Protein AF-F3CD62-F1 (afdb_monomer_lite)

InterPro domains:
  IPR010652 Domain of unknown function DUF1232 [PF06803] (46-82)

Radius of gyration: 18.66 Å; chains: 1; bounding box: 42×52×41 Å

Secondary structure (DSSP, 8-state):
-HHHHHHHHHHHHHHHHHHHHHHHHHHHHHHHHHHTTS---S-HHHHHHHHHHHHHHH-TTSS--TT-TT-TTTHHHHHHHHHHHHHHHHHHHHHHHHHTS-HHHHHHHHS--SSHHHHHHHHTT-

Foldseek 3Di:
DVVVVVVVVVVVVVVVVVVVVVLVLLLLLQLLCVVLVVDDPADPVLPVLSVVVVVCVVPVPDPDDPPDPDPDDPVVVVVVVCSVVSNVVRSVVSVVVLVPDDPVVSCVRRDDDPDPVVVVVSVVVD

pLDDT: mean 71.04, std 12.28, range [46.09, 91.19]

Sequence (126 aa):
GLLFAVARKGNSEGNRLGKLKEDLRLLQALCLAYWRGEYRSISPKAILSIVAGLMYFLSPLDAIPDWIPGLGMFDDIAVLAWVTKHLSDELDAFRAWREQQPPEKLIVVEQLPKTQALLEKERGKV

Organism: NCBI:txid875330

Structure (mmCIF, N/CA/C/O backbone):
data_AF-F3CD62-F1
#
_entry.id   AF-F3CD62-F1
#
loop_
_atom_site.group_PDB
_atom_site.id
_atom_site.type_symbol
_atom_site.label_atom_id
_atom_site.label_alt_id
_atom_site.label_comp_id
_atom_site.label_asym_id
_atom_site.label_entity_id
_atom_site.label_seq_id
_atom_site.pdbx_PDB_ins_code
_atom_site.Cartn_x
_atom_site.Cartn_y
_atom_site.Cartn_z
_atom_site.occupancy
_atom_site.B_iso_or_equiv
_atom_site.auth_seq_id
_atom_site.auth_comp_id
_atom_site.auth_asym_id
_atom_site.auth_atom_id
_atom_site.pdbx_PDB_model_num
ATOM 1 N N . GLY A 1 1 ? 20.918 29.769 -16.915 1.00 57.06 1 GLY A N 1
ATOM 2 C CA . GLY A 1 1 ? 22.074 29.684 -15.997 1.00 57.06 1 GLY A CA 1
ATOM 3 C C . GLY A 1 1 ? 21.920 28.491 -15.073 1.00 57.06 1 GLY A C 1
ATOM 4 O O . GLY A 1 1 ? 20.790 28.168 -14.725 1.00 57.06 1 GLY A O 1
ATOM 5 N N . LEU A 1 2 ? 23.022 27.846 -14.679 1.00 64.69 2 LEU A N 1
ATOM 6 C CA . LEU A 1 2 ? 23.046 26.674 -13.780 1.00 64.69 2 LEU A CA 1
ATOM 7 C C . LEU A 1 2 ? 22.242 26.882 -12.480 1.00 64.69 2 LEU A C 1
ATOM 9 O O . LEU A 1 2 ? 21.556 25.967 -12.035 1.00 64.69 2 LEU A O 1
ATOM 13 N N . LEU A 1 3 ? 22.217 28.109 -11.950 1.00 60.03 3 LEU A N 1
ATOM 14 C CA . LEU A 1 3 ? 21.407 28.484 -10.782 1.00 60.03 3 LEU A CA 1
ATOM 15 C C . LEU A 1 3 ? 19.890 28.347 -11.018 1.00 60.03 3 LEU A C 1
ATOM 17 O O . LEU A 1 3 ? 19.165 27.910 -10.133 1.00 60.03 3 LEU A O 1
ATOM 21 N N . PHE A 1 4 ? 19.408 28.625 -12.232 1.00 61.00 4 PHE A N 1
ATOM 22 C CA . PHE A 1 4 ? 17.999 28.436 -12.604 1.00 61.00 4 PHE A CA 1
ATOM 23 C C . PHE A 1 4 ? 17.639 26.955 -12.803 1.00 61.00 4 PHE A C 1
ATOM 25 O O . PHE A 1 4 ? 16.516 26.549 -12.513 1.00 61.00 4 PHE A O 1
ATOM 32 N N . ALA A 1 5 ? 18.585 26.134 -13.274 1.00 64.81 5 ALA A N 1
ATOM 33 C CA . ALA A 1 5 ? 18.380 24.694 -13.438 1.00 64.81 5 ALA A CA 1
ATOM 34 C C . ALA A 1 5 ? 18.326 23.965 -12.082 1.00 64.81 5 ALA A C 1
ATOM 36 O O . ALA A 1 5 ? 17.486 23.087 -11.897 1.00 64.81 5 ALA A O 1
ATOM 37 N N . VAL A 1 6 ? 19.157 24.377 -11.116 1.00 60.09 6 VAL A N 1
ATOM 38 C CA . VAL A 1 6 ? 19.132 23.867 -9.733 1.00 60.09 6 VAL A CA 1
ATOM 39 C C . VAL A 1 6 ? 17.877 24.336 -8.986 1.00 60.09 6 VAL A C 1
ATOM 41 O O . VAL A 1 6 ? 17.190 23.514 -8.385 1.00 60.09 6 VAL A O 1
ATOM 44 N N . ALA A 1 7 ? 17.497 25.615 -9.099 1.00 62.91 7 ALA A N 1
ATOM 45 C CA . ALA A 1 7 ? 16.277 26.133 -8.468 1.00 62.91 7 ALA A CA 1
ATOM 46 C C . ALA A 1 7 ? 14.994 25.469 -9.008 1.00 62.91 7 ALA A C 1
ATOM 48 O O . ALA A 1 7 ? 14.069 25.172 -8.254 1.00 62.91 7 ALA A O 1
ATOM 49 N N . ARG A 1 8 ? 14.942 25.163 -10.312 1.00 55.88 8 ARG A N 1
ATOM 50 C CA . ARG A 1 8 ? 13.808 24.455 -10.930 1.00 55.88 8 ARG A CA 1
ATOM 51 C C . ARG A 1 8 ? 13.751 22.968 -10.546 1.00 55.88 8 ARG A C 1
ATOM 53 O O . ARG A 1 8 ? 12.665 22.384 -10.535 1.00 55.88 8 ARG A O 1
ATOM 60 N N . LYS A 1 9 ? 14.891 22.356 -10.202 1.00 51.38 9 LYS A N 1
ATOM 61 C CA . LYS A 1 9 ? 14.961 20.946 -9.790 1.00 51.38 9 LYS A CA 1
ATOM 62 C C . LYS A 1 9 ? 14.403 20.716 -8.378 1.00 51.38 9 LYS A C 1
ATOM 64 O O . LYS A 1 9 ? 13.664 19.752 -8.195 1.00 51.38 9 LYS A O 1
ATOM 69 N N . GLY A 1 10 ? 14.582 21.669 -7.458 1.00 54.78 10 GLY A N 1
ATOM 70 C CA . GLY A 1 10 ? 14.026 21.593 -6.097 1.00 54.78 10 GLY A CA 1
ATOM 71 C C . GLY A 1 10 ? 12.491 21.517 -6.033 1.00 54.78 10 GLY A C 1
ATOM 72 O O . GLY A 1 10 ? 11.943 20.734 -5.260 1.00 54.78 10 GLY A O 1
ATOM 73 N N . ASN A 1 11 ? 11.777 22.241 -6.906 1.00 57.34 11 ASN A N 1
ATOM 74 C CA . ASN A 1 11 ? 10.304 22.186 -6.964 1.00 57.34 11 ASN A CA 1
ATOM 75 C C . ASN A 1 11 ? 9.773 20.839 -7.487 1.00 57.34 11 ASN A C 1
ATOM 77 O O . ASN A 1 11 ? 8.685 20.398 -7.122 1.00 57.34 11 ASN A O 1
ATOM 81 N N . SER A 1 12 ? 10.551 20.170 -8.339 1.00 59.84 12 SER A N 1
ATOM 82 C CA . SER A 1 12 ? 10.185 18.868 -8.904 1.00 59.84 12 SER A CA 1
ATOM 83 C C . SER A 1 12 ? 10.448 17.734 -7.906 1.00 59.84 12 SER A C 1
ATOM 85 O O . SER A 1 12 ? 9.681 16.777 -7.839 1.00 59.84 12 SER A O 1
ATOM 87 N N . GLU A 1 13 ? 11.511 17.846 -7.106 1.00 61.19 13 GLU A N 1
ATOM 88 C CA . GLU A 1 13 ? 11.844 16.885 -6.047 1.00 61.19 13 GLU A CA 1
ATOM 89 C C . GLU A 1 13 ? 10.878 16.979 -4.859 1.00 61.19 13 GLU A C 1
ATOM 91 O O . GLU A 1 13 ? 10.407 15.944 -4.386 1.00 61.19 13 GLU A O 1
ATOM 96 N N . GLY A 1 14 ? 10.486 18.193 -4.451 1.00 68.38 14 GLY A N 1
ATOM 97 C CA . GLY A 1 14 ? 9.476 18.396 -3.406 1.00 68.38 14 GLY A CA 1
ATOM 98 C C . GLY A 1 14 ? 8.122 17.766 -3.750 1.00 68.38 14 GLY A C 1
ATOM 99 O O . GLY A 1 14 ? 7.525 17.087 -2.916 1.00 68.38 14 GLY A O 1
ATOM 100 N N . ASN A 1 15 ? 7.675 17.900 -5.004 1.00 74.50 15 ASN A N 1
ATOM 101 C CA . ASN A 1 15 ? 6.433 17.281 -5.471 1.00 74.50 15 ASN A CA 1
ATOM 102 C C . ASN A 1 15 ? 6.508 15.738 -5.482 1.00 74.50 15 ASN A C 1
ATOM 104 O O . ASN A 1 15 ? 5.559 15.058 -5.099 1.00 74.50 15 ASN A O 1
ATOM 108 N N . ARG A 1 16 ? 7.657 15.162 -5.870 1.00 77.19 16 ARG A N 1
ATOM 109 C CA . ARG A 1 16 ? 7.859 13.699 -5.882 1.00 77.19 16 ARG A CA 1
ATOM 110 C C . ARG A 1 16 ? 7.896 13.105 -4.474 1.00 77.19 16 ARG A C 1
ATOM 112 O O . ARG A 1 16 ? 7.286 12.063 -4.254 1.00 77.19 16 ARG A O 1
ATOM 119 N N . LEU A 1 17 ? 8.567 13.767 -3.528 1.00 78.25 17 LEU A N 1
ATOM 120 C CA . LEU A 1 17 ? 8.550 13.360 -2.118 1.00 78.25 17 LEU A CA 1
ATOM 121 C C . LEU A 1 17 ? 7.146 13.469 -1.515 1.00 78.25 17 LEU A C 1
ATOM 123 O O . LEU A 1 17 ? 6.741 12.590 -0.756 1.00 78.25 17 LEU A O 1
ATOM 127 N N . GLY A 1 18 ? 6.404 14.527 -1.859 1.00 80.31 18 GLY A N 1
ATOM 128 C CA . GLY A 1 18 ? 5.012 14.703 -1.444 1.00 80.31 18 GLY A CA 1
ATOM 129 C C . GLY A 1 18 ? 4.138 13.535 -1.892 1.00 80.31 18 GLY A C 1
ATOM 130 O O . GLY A 1 18 ? 3.503 12.894 -1.056 1.00 80.31 18 GLY A O 1
ATOM 131 N N . LYS A 1 19 ? 4.204 13.189 -3.182 1.00 81.44 19 LYS A N 1
ATOM 132 C CA . LYS A 1 19 ? 3.463 12.057 -3.748 1.00 81.44 19 LYS A CA 1
ATOM 133 C C . LYS A 1 19 ? 3.832 10.726 -3.084 1.00 81.44 19 LYS A C 1
ATOM 135 O O . LYS A 1 19 ? 2.949 9.995 -2.660 1.00 81.44 19 LYS A O 1
ATOM 140 N N . LEU A 1 20 ? 5.126 10.451 -2.895 1.00 79.50 20 LEU A N 1
ATOM 141 C CA . LEU A 1 20 ? 5.571 9.231 -2.210 1.00 79.50 20 LEU A CA 1
ATOM 142 C C . LEU A 1 20 ? 5.026 9.146 -0.776 1.00 79.50 20 LEU A C 1
ATOM 144 O O . LEU A 1 20 ? 4.603 8.085 -0.329 1.00 79.50 20 LEU A O 1
ATOM 148 N N . LYS A 1 21 ? 5.017 10.265 -0.043 1.00 81.56 21 LYS A N 1
ATOM 149 C CA . LYS A 1 21 ? 4.473 10.323 1.319 1.00 81.56 21 LYS A CA 1
ATOM 150 C C . LYS A 1 21 ? 2.962 10.076 1.347 1.00 81.56 21 LYS A C 1
ATOM 152 O O . LYS A 1 21 ? 2.469 9.450 2.286 1.00 81.56 21 LYS A O 1
ATOM 157 N N . GLU A 1 22 ? 2.232 10.579 0.357 1.00 84.50 22 GLU A N 1
ATOM 158 C CA . GLU A 1 22 ? 0.800 10.311 0.195 1.00 84.50 22 GLU A CA 1
ATOM 159 C C . GLU A 1 22 ? 0.533 8.841 -0.124 1.00 84.50 22 GLU A C 1
ATOM 161 O O . GLU A 1 22 ? -0.307 8.227 0.534 1.00 84.50 22 GLU A O 1
ATOM 166 N N . ASP A 1 23 ? 1.294 8.262 -1.050 1.00 83.00 23 ASP A N 1
ATOM 167 C CA . ASP A 1 23 ? 1.182 6.852 -1.426 1.00 83.00 23 ASP A CA 1
ATOM 168 C C . ASP A 1 23 ? 1.501 5.939 -0.227 1.00 83.00 23 ASP A C 1
ATOM 170 O O . ASP A 1 23 ? 0.751 5.011 0.066 1.00 83.00 23 ASP A O 1
ATOM 174 N N . LEU A 1 24 ? 2.536 6.257 0.562 1.00 81.50 24 LEU A N 1
ATOM 175 C CA . LEU A 1 24 ? 2.846 5.543 1.808 1.00 81.50 24 LEU A CA 1
ATOM 176 C C . LEU A 1 24 ? 1.716 5.629 2.842 1.00 81.50 24 LEU A C 1
ATOM 178 O O . LEU A 1 24 ? 1.427 4.643 3.521 1.00 81.50 24 LEU A O 1
ATOM 182 N N . ARG A 1 25 ? 1.068 6.792 2.980 1.00 83.81 25 ARG A N 1
ATOM 183 C CA . ARG A 1 25 ? -0.102 6.937 3.860 1.00 83.81 25 ARG A CA 1
ATOM 184 C C . ARG A 1 25 ? -1.278 6.092 3.382 1.00 83.81 25 ARG A C 1
ATOM 186 O O . ARG A 1 25 ? -1.948 5.485 4.211 1.00 83.81 25 ARG A O 1
ATOM 193 N N . LEU A 1 26 ? -1.517 6.037 2.075 1.00 86.56 26 LEU A N 1
ATOM 194 C CA . LEU A 1 26 ? -2.568 5.204 1.490 1.00 86.5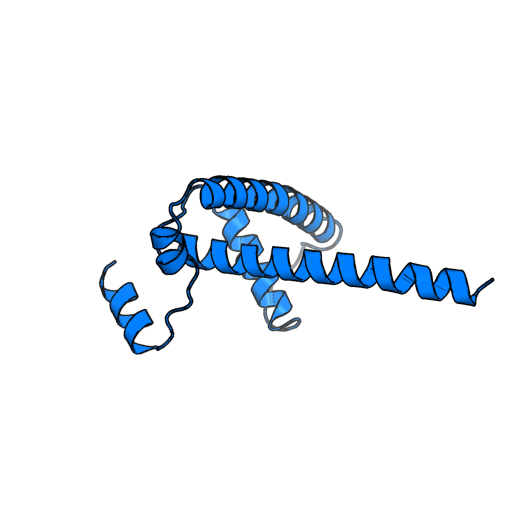6 26 LEU A CA 1
ATOM 195 C C . LEU A 1 26 ? -2.296 3.716 1.685 1.00 86.56 26 LEU A C 1
ATOM 197 O O . LEU A 1 26 ? -3.207 2.997 2.075 1.00 86.56 26 LEU A O 1
ATOM 201 N N . LEU A 1 27 ? -1.051 3.271 1.506 1.00 84.88 27 LEU A N 1
ATOM 202 C CA . LEU A 1 27 ? -0.647 1.892 1.791 1.00 84.88 27 LEU A CA 1
ATOM 203 C C . LEU A 1 27 ? -0.908 1.518 3.254 1.00 84.88 27 LEU A C 1
ATOM 205 O O . LEU A 1 27 ? -1.455 0.455 3.535 1.00 84.88 27 LEU A O 1
ATOM 209 N N . GLN A 1 28 ? -0.572 2.407 4.193 1.00 83.50 28 GLN A N 1
ATOM 210 C CA . GLN A 1 28 ? -0.861 2.189 5.613 1.00 83.50 28 GLN A CA 1
ATOM 211 C C . GLN A 1 28 ? -2.369 2.111 5.889 1.00 83.50 28 GLN A C 1
ATOM 213 O O . GLN A 1 28 ? -2.814 1.201 6.589 1.00 83.50 28 GLN A O 1
ATOM 218 N N . ALA A 1 29 ? -3.158 3.026 5.320 1.00 85.88 29 ALA A N 1
ATOM 219 C CA . ALA A 1 29 ? -4.613 3.033 5.464 1.00 85.88 29 ALA A CA 1
ATOM 220 C C . ALA A 1 29 ? -5.259 1.768 4.875 1.00 85.88 29 ALA A C 1
ATOM 222 O O . ALA A 1 29 ? -6.143 1.187 5.500 1.00 85.88 29 ALA A O 1
ATOM 223 N N . LEU A 1 30 ? -4.778 1.300 3.722 1.00 87.44 30 LEU A N 1
ATOM 224 C CA . LEU A 1 30 ? -5.211 0.057 3.089 1.00 87.44 30 LEU A CA 1
ATOM 225 C C . LEU A 1 30 ? -4.938 -1.156 3.987 1.00 87.44 30 LEU A C 1
ATOM 227 O O . LEU A 1 30 ? -5.833 -1.971 4.208 1.00 87.44 30 LEU A O 1
ATOM 231 N N . CYS A 1 31 ? -3.738 -1.253 4.566 1.00 84.62 31 CYS A N 1
ATOM 232 C CA . CYS A 1 31 ? -3.400 -2.315 5.517 1.00 84.62 31 CYS A CA 1
ATOM 233 C C . CYS A 1 31 ? -4.314 -2.301 6.752 1.00 84.62 31 CYS A C 1
ATOM 235 O O . CYS A 1 31 ? -4.772 -3.358 7.187 1.00 84.62 31 CYS A O 1
ATOM 237 N N . LEU A 1 32 ? -4.609 -1.120 7.304 1.00 84.31 32 LEU A N 1
ATOM 238 C CA . LEU A 1 32 ? -5.514 -0.976 8.450 1.00 84.31 32 LEU A CA 1
ATOM 239 C C . LEU A 1 32 ? -6.952 -1.358 8.096 1.00 84.31 32 LEU A C 1
ATOM 241 O O . LEU A 1 32 ? -7.580 -2.112 8.839 1.00 84.31 32 LEU A O 1
ATOM 245 N N . ALA A 1 33 ? -7.453 -0.896 6.950 1.00 86.00 33 ALA A N 1
ATOM 246 C CA . ALA A 1 33 ? -8.783 -1.231 6.454 1.00 86.00 33 ALA A CA 1
ATOM 247 C C . ALA A 1 33 ? -8.935 -2.738 6.204 1.00 86.00 33 ALA A C 1
ATOM 249 O O . ALA A 1 33 ? -9.958 -3.325 6.559 1.00 86.00 33 ALA A O 1
ATOM 250 N N . TYR A 1 34 ? -7.900 -3.377 5.655 1.00 85.62 34 TYR A N 1
ATOM 251 C CA . TYR A 1 34 ? -7.860 -4.823 5.457 1.00 85.62 34 TYR A CA 1
ATOM 252 C C . TYR A 1 34 ? -7.836 -5.587 6.782 1.00 85.62 34 TYR A C 1
ATOM 254 O O . TYR A 1 34 ? -8.608 -6.530 6.969 1.00 85.62 34 TYR A O 1
ATOM 262 N N . TRP A 1 35 ? -6.993 -5.163 7.728 1.00 82.19 35 TRP A N 1
ATOM 263 C CA . TRP A 1 35 ? -6.884 -5.808 9.035 1.00 82.19 35 TRP A CA 1
ATOM 264 C C . TRP A 1 35 ? -8.180 -5.703 9.848 1.00 82.19 35 TRP A C 1
ATOM 266 O O . TRP A 1 35 ? -8.607 -6.687 10.448 1.00 82.19 35 TRP A O 1
ATOM 276 N N . ARG A 1 36 ? -8.848 -4.545 9.799 1.00 80.19 36 ARG A N 1
ATOM 277 C CA . ARG A 1 36 ? -10.166 -4.310 10.417 1.00 80.19 36 ARG A CA 1
ATOM 278 C C . ARG A 1 36 ? -11.312 -5.027 9.695 1.00 80.19 36 ARG A C 1
ATOM 280 O O . ARG A 1 36 ? -12.418 -5.077 10.215 1.00 80.19 36 ARG A O 1
ATOM 287 N N . GLY A 1 37 ? -11.063 -5.580 8.507 1.00 84.00 37 GLY A N 1
ATOM 288 C CA . GLY A 1 37 ? -12.073 -6.238 7.680 1.00 84.00 37 GLY A CA 1
ATOM 289 C C . GLY A 1 37 ? -13.009 -5.286 6.929 1.00 84.00 37 GLY A C 1
ATOM 290 O O . GLY A 1 37 ? -13.922 -5.756 6.261 1.00 84.00 37 GLY A O 1
ATOM 291 N N . GLU A 1 38 ? -12.757 -3.979 6.992 1.00 84.00 38 GLU A N 1
ATOM 292 C CA . GLU A 1 38 ? -13.546 -2.924 6.343 1.00 84.00 38 GLU A CA 1
ATOM 293 C C . GLU A 1 38 ? -13.337 -2.885 4.822 1.00 84.00 38 GLU A C 1
ATOM 295 O O . GLU A 1 38 ? -14.240 -2.503 4.078 1.00 84.00 38 GLU A O 1
ATOM 300 N N . TYR A 1 39 ? -12.157 -3.309 4.355 1.00 85.75 39 TYR A N 1
ATOM 301 C CA . TYR A 1 39 ? -11.829 -3.425 2.936 1.00 85.75 39 TYR A CA 1
ATOM 302 C C . TYR A 1 39 ? -11.259 -4.811 2.613 1.00 85.75 39 TYR A C 1
ATOM 304 O O . TYR A 1 39 ? -10.179 -5.179 3.067 1.00 85.75 39 TYR A O 1
ATOM 312 N N . ARG A 1 40 ? -11.988 -5.598 1.814 1.00 84.81 40 ARG A N 1
ATOM 313 C CA . ARG A 1 40 ? -11.584 -6.951 1.377 1.00 84.81 40 ARG A CA 1
ATOM 314 C C . ARG A 1 40 ? -11.472 -7.095 -0.140 1.00 84.81 40 ARG A C 1
ATOM 316 O O . ARG A 1 40 ? -11.086 -8.158 -0.615 1.00 84.81 40 ARG A O 1
ATOM 323 N N . SER A 1 41 ? -11.766 -6.033 -0.886 1.00 86.12 41 SER A N 1
ATOM 324 C CA . SER A 1 41 ? -11.662 -5.981 -2.348 1.00 86.12 41 SER A CA 1
ATOM 325 C C . SER A 1 41 ? -10.210 -5.782 -2.794 1.00 86.12 41 SER A C 1
ATOM 327 O O . SER A 1 41 ? -9.899 -4.841 -3.512 1.00 86.12 41 SER A O 1
ATOM 329 N N . ILE A 1 42 ? -9.318 -6.647 -2.313 1.00 84.38 42 ILE A N 1
ATOM 330 C CA . ILE A 1 42 ? -7.895 -6.682 -2.651 1.00 84.38 42 ILE A CA 1
ATOM 331 C C . ILE A 1 42 ? -7.467 -8.129 -2.841 1.00 84.38 42 ILE A C 1
ATOM 333 O O . ILE A 1 42 ? -7.904 -9.021 -2.107 1.00 84.38 42 ILE A O 1
ATOM 337 N N . SER A 1 43 ? -6.605 -8.387 -3.820 1.00 83.06 43 SER A N 1
ATOM 338 C CA . SER A 1 43 ? -6.103 -9.743 -4.019 1.00 83.06 43 SER A CA 1
ATOM 339 C C . SER A 1 43 ? -5.197 -10.192 -2.851 1.00 83.06 43 SER A C 1
ATOM 341 O O . SER A 1 43 ? -4.380 -9.411 -2.353 1.00 83.06 43 SER A O 1
ATOM 343 N N . PRO A 1 44 ? -5.251 -11.475 -2.429 1.00 77.56 44 PRO A N 1
ATOM 344 C CA . PRO A 1 44 ? -4.371 -11.997 -1.378 1.00 77.56 44 PRO A CA 1
ATOM 345 C C . PRO A 1 44 ? -2.875 -11.844 -1.694 1.00 77.56 44 PRO A C 1
ATOM 347 O O . PRO A 1 44 ? -2.053 -11.685 -0.796 1.00 77.56 44 PRO A O 1
ATOM 350 N N . LYS A 1 45 ? -2.518 -11.870 -2.984 1.00 76.38 45 LYS A N 1
ATOM 351 C CA . LYS A 1 45 ? -1.147 -11.633 -3.446 1.00 76.38 45 LYS A CA 1
ATOM 352 C C . LYS A 1 45 ? -0.740 -10.171 -3.260 1.00 76.38 45 LYS A C 1
ATOM 354 O O . LYS A 1 45 ? 0.345 -9.927 -2.750 1.00 76.38 45 LYS A O 1
ATOM 359 N N . ALA A 1 46 ? -1.611 -9.218 -3.603 1.00 80.62 46 ALA A N 1
ATOM 360 C CA . ALA A 1 46 ? -1.321 -7.796 -3.436 1.00 80.62 46 ALA A CA 1
ATOM 361 C C . ALA A 1 46 ? -1.093 -7.424 -1.971 1.00 80.62 46 ALA A C 1
ATOM 363 O O . ALA A 1 46 ? -0.099 -6.773 -1.665 1.00 80.62 46 ALA A O 1
ATOM 364 N N . ILE A 1 47 ? -1.954 -7.879 -1.053 1.00 81.19 47 ILE A N 1
ATOM 365 C CA . ILE A 1 47 ? -1.768 -7.578 0.372 1.00 81.19 47 ILE A CA 1
ATOM 366 C C . ILE A 1 47 ? -0.464 -8.184 0.913 1.00 81.19 47 ILE A C 1
ATOM 368 O O . ILE A 1 47 ? 0.247 -7.519 1.663 1.00 81.19 47 ILE A O 1
ATOM 372 N N . LEU A 1 48 ? -0.090 -9.394 0.476 1.00 79.06 48 LEU A N 1
ATOM 373 C CA . LEU A 1 48 ? 1.190 -10.006 0.837 1.00 79.06 48 LEU A CA 1
ATOM 374 C C . LEU A 1 48 ? 2.374 -9.181 0.314 1.00 79.06 48 LEU A C 1
ATOM 376 O O . LEU A 1 48 ? 3.305 -8.912 1.068 1.00 79.06 48 LEU A O 1
ATOM 380 N N . SER A 1 49 ? 2.324 -8.733 -0.943 1.00 76.25 49 SER A N 1
ATOM 381 C CA . SER A 1 49 ? 3.360 -7.887 -1.543 1.00 76.25 49 SER A CA 1
ATOM 382 C C . SER A 1 49 ? 3.480 -6.525 -0.858 1.00 76.25 49 SER A C 1
ATOM 384 O O . SER A 1 49 ? 4.593 -6.045 -0.658 1.00 76.25 49 SER A O 1
ATOM 386 N N . ILE A 1 50 ? 2.363 -5.917 -0.447 1.00 79.06 50 ILE A N 1
ATOM 387 C CA . ILE A 1 50 ? 2.356 -4.660 0.315 1.00 79.06 50 ILE A CA 1
ATOM 388 C C . ILE A 1 50 ? 3.024 -4.854 1.668 1.00 79.06 50 ILE A C 1
ATOM 390 O O . ILE A 1 50 ? 3.902 -4.079 2.037 1.00 79.06 50 ILE A O 1
ATOM 394 N N . VAL A 1 51 ? 2.622 -5.891 2.405 1.00 78.19 51 VAL A N 1
ATOM 395 C CA . VAL A 1 51 ? 3.187 -6.190 3.724 1.00 78.19 51 VAL A CA 1
ATOM 396 C C . VAL A 1 51 ? 4.680 -6.497 3.609 1.00 78.19 51 VAL A C 1
ATOM 398 O O . VAL A 1 51 ? 5.459 -5.958 4.389 1.00 78.19 51 VAL A O 1
ATOM 401 N N . ALA A 1 52 ? 5.095 -7.283 2.611 1.00 73.38 52 ALA A N 1
ATOM 402 C CA . ALA A 1 52 ? 6.502 -7.572 2.341 1.00 73.38 52 ALA A CA 1
ATOM 403 C C . ALA A 1 52 ? 7.295 -6.306 1.975 1.00 73.38 52 ALA A C 1
ATOM 405 O O . ALA A 1 52 ? 8.376 -6.085 2.515 1.00 73.38 52 ALA A O 1
ATOM 406 N N . GLY A 1 53 ? 6.746 -5.436 1.122 1.00 73.31 53 GLY A N 1
ATOM 407 C CA . GLY A 1 53 ? 7.373 -4.165 0.750 1.00 73.31 53 GLY A CA 1
ATOM 408 C C . GLY A 1 53 ? 7.506 -3.194 1.926 1.00 73.31 53 GLY A C 1
ATOM 409 O O . GLY A 1 53 ? 8.553 -2.574 2.100 1.00 73.31 53 GLY A O 1
ATOM 410 N N . LEU A 1 54 ? 6.480 -3.096 2.780 1.00 72.69 54 LEU A N 1
ATOM 411 C CA . LEU A 1 54 ? 6.547 -2.317 4.018 1.00 72.69 54 LEU A CA 1
ATOM 412 C C . LEU A 1 54 ? 7.575 -2.911 4.988 1.00 72.69 54 LEU A C 1
ATOM 414 O O . LEU A 1 54 ? 8.369 -2.170 5.556 1.00 72.69 54 LEU A O 1
ATOM 418 N N . MET A 1 55 ? 7.610 -4.234 5.151 1.00 67.75 55 MET A N 1
ATOM 419 C CA . MET A 1 55 ? 8.583 -4.914 6.010 1.00 67.75 55 MET A CA 1
ATOM 420 C C . MET A 1 55 ? 10.021 -4.686 5.529 1.00 67.75 55 MET A C 1
ATOM 422 O O . MET A 1 55 ? 10.873 -4.335 6.342 1.00 67.75 55 MET A O 1
ATOM 426 N N . TYR A 1 56 ? 10.264 -4.771 4.216 1.00 63.66 56 TYR A N 1
ATOM 427 C CA . TYR A 1 56 ? 11.548 -4.428 3.596 1.00 63.66 56 TYR A CA 1
ATOM 428 C C . TYR A 1 56 ? 11.929 -2.958 3.827 1.00 63.66 56 TYR A C 1
ATOM 430 O O . TYR A 1 56 ? 13.088 -2.646 4.077 1.00 63.66 56 TYR A O 1
ATOM 438 N N . PHE A 1 57 ? 10.957 -2.040 3.800 1.00 66.12 57 PHE A N 1
ATOM 439 C CA . PHE A 1 57 ? 11.206 -0.628 4.100 1.00 66.12 57 PHE A CA 1
ATOM 440 C C . PHE A 1 57 ? 11.558 -0.382 5.579 1.00 66.12 57 PHE A C 1
ATOM 442 O O . PHE A 1 57 ? 12.399 0.468 5.866 1.00 66.12 57 PHE A O 1
ATOM 449 N N . LEU A 1 58 ? 10.933 -1.106 6.520 1.00 63.50 58 LEU A N 1
ATOM 450 C CA . LEU A 1 58 ? 11.218 -0.981 7.957 1.00 63.50 58 LEU A CA 1
ATOM 451 C C . LEU A 1 58 ? 12.525 -1.674 8.376 1.00 63.50 58 LEU A C 1
ATOM 453 O O . LEU A 1 58 ? 13.203 -1.181 9.276 1.00 63.50 58 LEU A O 1
ATOM 457 N N . SER A 1 59 ? 12.876 -2.796 7.748 1.00 54.16 59 SER A N 1
ATOM 458 C CA . SER A 1 59 ? 14.137 -3.505 7.971 1.00 54.16 59 SER A CA 1
ATOM 459 C C . SER A 1 59 ? 14.659 -4.065 6.643 1.00 54.16 59 SER A C 1
ATOM 461 O O . SER A 1 59 ? 14.250 -5.153 6.232 1.00 54.16 59 SER A O 1
ATOM 463 N N . PRO A 1 60 ? 15.571 -3.357 5.955 1.00 49.72 60 PRO A N 1
ATOM 464 C CA . PRO A 1 60 ? 16.045 -3.749 4.626 1.00 49.72 60 PRO A CA 1
ATOM 465 C C . PRO A 1 60 ? 16.872 -5.048 4.582 1.00 49.72 60 PRO A C 1
ATOM 467 O O . PRO A 1 60 ? 17.309 -5.435 3.501 1.00 49.72 60 PRO A O 1
ATOM 470 N N . LEU A 1 61 ? 17.103 -5.725 5.716 1.00 55.19 61 LEU A N 1
ATOM 471 C CA . LEU A 1 61 ? 18.026 -6.863 5.824 1.00 55.19 61 LEU A CA 1
ATOM 472 C C . LEU A 1 61 ? 17.412 -8.175 6.345 1.00 55.19 61 LEU A C 1
ATOM 474 O O . LEU A 1 61 ? 18.058 -9.205 6.206 1.00 55.19 61 LEU A O 1
ATOM 478 N N . ASP A 1 62 ? 16.200 -8.185 6.912 1.00 55.00 62 ASP A N 1
ATOM 479 C CA . ASP A 1 62 ? 15.808 -9.273 7.838 1.00 55.00 62 ASP A CA 1
ATOM 480 C C . ASP A 1 62 ? 14.721 -10.244 7.323 1.00 55.00 62 ASP A C 1
ATOM 482 O O . ASP A 1 62 ? 14.100 -10.958 8.105 1.00 55.00 62 ASP A O 1
ATOM 486 N N . ALA A 1 63 ? 14.445 -10.282 6.011 1.00 53.34 63 ALA A N 1
ATOM 487 C CA . ALA A 1 63 ? 13.328 -11.075 5.461 1.00 53.34 63 ALA A CA 1
ATOM 488 C C . ALA A 1 63 ? 13.652 -11.934 4.224 1.00 53.34 63 ALA A C 1
ATOM 490 O O . ALA A 1 63 ? 12.737 -12.495 3.621 1.00 53.34 63 ALA A O 1
ATOM 491 N N . ILE A 1 64 ? 14.927 -12.077 3.850 1.00 56.38 64 ILE A N 1
ATOM 492 C CA . ILE A 1 64 ? 15.352 -13.085 2.868 1.00 56.38 64 ILE A CA 1
ATOM 493 C C . ILE A 1 64 ? 15.976 -14.239 3.659 1.00 56.38 64 ILE A C 1
ATOM 495 O O . ILE A 1 64 ? 17.135 -14.136 4.053 1.00 56.38 64 ILE A O 1
ATOM 499 N N . PRO A 1 65 ? 15.237 -15.324 3.950 1.00 48.06 65 PRO A N 1
ATOM 500 C CA . PRO A 1 65 ? 15.866 -16.527 4.462 1.00 48.06 65 PRO A CA 1
ATOM 501 C C . PRO A 1 65 ? 16.764 -17.126 3.370 1.00 48.06 65 PRO A C 1
ATOM 503 O O . PRO A 1 65 ? 16.300 -17.370 2.256 1.00 48.06 65 PRO A O 1
ATOM 506 N N . ASP A 1 66 ? 18.027 -17.406 3.705 1.00 54.72 66 ASP A N 1
ATOM 507 C CA . ASP A 1 66 ? 19.072 -18.055 2.883 1.00 54.72 66 ASP A CA 1
ATOM 508 C C . ASP A 1 66 ? 18.726 -19.495 2.396 1.00 54.72 66 ASP A C 1
ATOM 510 O O . ASP A 1 66 ? 19.605 -20.306 2.107 1.00 54.72 66 ASP A O 1
ATOM 514 N N . TRP A 1 67 ? 17.445 -19.873 2.305 1.00 55.88 67 TRP A N 1
ATOM 515 C CA . TRP A 1 67 ? 16.986 -21.254 2.091 1.00 55.88 67 TRP A CA 1
ATOM 516 C C . TRP A 1 67 ? 16.312 -21.526 0.742 1.00 55.88 67 TRP A C 1
ATOM 518 O O . TRP A 1 67 ? 15.724 -22.595 0.581 1.00 55.88 67 TRP A O 1
ATOM 528 N N . ILE A 1 68 ? 16.391 -20.619 -0.240 1.00 58.88 68 ILE A N 1
ATOM 529 C CA . ILE A 1 68 ? 15.810 -20.857 -1.575 1.00 58.88 68 ILE A CA 1
ATOM 530 C C . ILE A 1 68 ? 16.904 -21.055 -2.636 1.00 58.88 68 ILE A C 1
ATOM 532 O O . ILE A 1 68 ? 17.291 -20.111 -3.329 1.00 58.88 68 ILE A O 1
ATOM 536 N N . PRO A 1 69 ? 17.414 -22.286 -2.810 1.00 48.78 69 PRO A N 1
ATOM 537 C CA . PRO A 1 69 ? 18.284 -22.607 -3.934 1.00 48.78 69 PRO A CA 1
ATOM 538 C C . PRO A 1 69 ? 17.483 -22.642 -5.253 1.00 48.78 69 PRO A C 1
ATOM 540 O O . PRO A 1 69 ? 16.557 -23.436 -5.392 1.00 48.78 69 PRO A O 1
ATOM 543 N N . GLY A 1 70 ? 17.858 -21.808 -6.238 1.00 59.16 70 GLY A N 1
ATOM 544 C CA . GLY A 1 70 ? 17.397 -21.923 -7.639 1.00 59.16 70 GLY A CA 1
ATOM 545 C C . GLY A 1 70 ? 16.574 -20.771 -8.246 1.00 59.16 70 GLY A C 1
ATOM 546 O O . GLY A 1 70 ? 16.185 -20.885 -9.403 1.00 59.16 70 GLY A O 1
ATOM 547 N N . LEU A 1 71 ? 16.325 -19.663 -7.537 1.00 60.12 71 LEU A N 1
ATOM 548 C CA . LEU A 1 71 ? 15.529 -18.520 -8.048 1.00 60.12 71 LEU A CA 1
ATOM 549 C C . LEU A 1 71 ? 16.322 -17.441 -8.814 1.00 60.12 71 LEU A C 1
ATOM 551 O O . LEU A 1 71 ? 15.752 -16.468 -9.302 1.00 60.12 71 LEU A O 1
ATOM 555 N N . GLY A 1 72 ? 17.642 -17.562 -8.921 1.00 53.66 72 GLY A N 1
ATOM 556 C CA . GLY A 1 72 ? 18.472 -16.484 -9.455 1.00 53.66 72 GLY A CA 1
ATOM 557 C C . GLY A 1 72 ? 18.538 -16.480 -10.979 1.00 53.66 72 GLY A C 1
ATOM 558 O O . GLY A 1 72 ? 19.331 -17.242 -11.517 1.00 53.66 72 GLY A O 1
ATOM 559 N N . MET A 1 73 ? 17.781 -15.601 -11.656 1.00 52.72 73 MET A N 1
ATOM 560 C CA . MET A 1 73 ? 18.383 -14.704 -12.670 1.00 52.72 73 MET A CA 1
ATOM 561 C C . MET A 1 73 ? 17.451 -13.595 -13.200 1.00 52.72 73 MET A C 1
ATOM 563 O O . MET A 1 73 ? 17.959 -12.550 -13.593 1.00 52.72 73 MET A O 1
ATOM 567 N N . PHE A 1 74 ? 16.121 -13.777 -13.228 1.00 53.88 74 PHE A N 1
ATOM 568 C CA . PHE A 1 74 ? 15.211 -12.812 -13.889 1.00 53.88 74 PHE A CA 1
ATOM 569 C C . PHE A 1 74 ? 13.865 -12.551 -13.185 1.00 53.88 74 PHE A C 1
ATOM 571 O O . PHE A 1 74 ? 13.171 -11.604 -13.564 1.00 53.88 74 PHE A O 1
ATOM 578 N N . ASP A 1 75 ? 13.492 -13.340 -12.171 1.00 61.06 75 ASP A N 1
ATOM 579 C CA . ASP A 1 75 ? 12.162 -13.250 -11.546 1.00 61.06 75 ASP A CA 1
ATOM 580 C C . ASP A 1 75 ? 12.004 -11.994 -10.676 1.00 61.06 75 ASP A C 1
ATOM 582 O O . ASP A 1 75 ? 10.968 -11.348 -10.728 1.00 61.06 75 ASP A O 1
ATOM 586 N N . ASP A 1 76 ? 13.048 -11.541 -9.979 1.00 62.69 76 ASP A N 1
ATOM 587 C CA . ASP A 1 76 ? 12.935 -10.414 -9.041 1.00 62.69 76 ASP A CA 1
ATOM 588 C C . ASP A 1 76 ? 12.486 -9.108 -9.708 1.00 62.69 76 ASP A C 1
ATOM 590 O O . ASP A 1 76 ? 11.649 -8.390 -9.171 1.00 62.69 76 ASP A O 1
ATOM 594 N N . ILE A 1 77 ? 12.982 -8.796 -10.910 1.00 59.88 77 ILE A N 1
ATOM 595 C CA . ILE A 1 77 ? 12.586 -7.575 -11.634 1.00 59.88 77 ILE A CA 1
ATOM 596 C C . ILE A 1 77 ? 11.179 -7.721 -12.221 1.00 59.88 77 ILE A C 1
ATOM 598 O O . ILE A 1 77 ? 10.413 -6.759 -12.215 1.00 59.88 77 ILE A O 1
ATOM 602 N N . ALA A 1 78 ? 10.822 -8.907 -12.718 1.00 63.81 78 ALA A N 1
ATOM 603 C CA . ALA A 1 78 ? 9.496 -9.172 -13.268 1.00 63.81 78 ALA A CA 1
ATOM 604 C C . ALA A 1 78 ? 8.424 -9.172 -12.168 1.00 63.81 78 ALA A C 1
ATOM 606 O O . ALA A 1 78 ? 7.372 -8.558 -12.338 1.00 63.81 78 ALA A O 1
ATOM 607 N N . VAL A 1 79 ? 8.723 -9.783 -11.022 1.00 63.00 79 VAL A N 1
ATOM 608 C CA . VAL A 1 79 ? 7.911 -9.758 -9.807 1.00 63.00 79 VAL A CA 1
ATOM 609 C C . VAL A 1 79 ? 7.821 -8.338 -9.278 1.00 63.00 79 VAL A C 1
ATOM 611 O O . VAL A 1 79 ? 6.714 -7.879 -9.042 1.00 63.00 79 VAL A O 1
ATOM 614 N N . LEU A 1 80 ? 8.921 -7.587 -9.172 1.00 62.12 80 LEU A N 1
ATOM 615 C CA . LEU A 1 80 ? 8.871 -6.178 -8.766 1.00 62.12 80 LEU A CA 1
ATOM 616 C C . LEU A 1 80 ? 8.040 -5.325 -9.730 1.00 62.12 80 LEU A C 1
ATOM 618 O O . LEU A 1 80 ? 7.254 -4.497 -9.276 1.00 62.12 80 LEU A O 1
ATOM 622 N N . ALA A 1 81 ? 8.168 -5.515 -11.044 1.00 67.56 81 ALA A N 1
ATOM 623 C CA . ALA A 1 81 ? 7.384 -4.782 -12.037 1.00 67.56 81 ALA A CA 1
ATOM 624 C C . ALA A 1 81 ? 5.894 -5.155 -11.986 1.00 67.56 81 ALA A C 1
ATOM 626 O O . ALA A 1 81 ? 5.035 -4.273 -12.028 1.00 67.56 81 ALA A O 1
ATOM 627 N N . TRP A 1 82 ? 5.583 -6.447 -11.848 1.00 67.69 82 TRP A N 1
ATOM 628 C CA . TRP A 1 82 ? 4.220 -6.942 -11.677 1.00 67.69 82 TRP A CA 1
ATOM 629 C C . TRP A 1 82 ? 3.611 -6.435 -10.370 1.00 67.69 82 TRP A C 1
ATOM 631 O O . TRP A 1 82 ? 2.517 -5.884 -10.395 1.00 67.69 82 TRP A O 1
ATOM 641 N N . VAL A 1 83 ? 4.347 -6.521 -9.260 1.00 68.12 83 VAL A N 1
ATOM 642 C CA . VAL A 1 83 ? 3.962 -5.974 -7.956 1.00 68.12 83 VAL A CA 1
ATOM 643 C C . VAL A 1 83 ? 3.741 -4.476 -8.061 1.00 68.12 83 VAL A C 1
ATOM 645 O O . VAL A 1 83 ? 2.705 -4.014 -7.624 1.00 68.12 83 VAL A O 1
ATOM 648 N N . THR A 1 84 ? 4.643 -3.710 -8.674 1.00 68.12 84 THR A N 1
ATOM 649 C CA . THR A 1 84 ? 4.497 -2.249 -8.792 1.00 68.12 84 THR A CA 1
ATOM 650 C C . THR A 1 84 ? 3.245 -1.878 -9.582 1.00 68.12 84 THR A C 1
ATOM 652 O O . THR A 1 84 ? 2.501 -0.982 -9.182 1.00 68.12 84 THR A O 1
ATOM 655 N N . LYS A 1 85 ? 2.980 -2.582 -10.690 1.00 71.38 85 LYS A N 1
ATOM 656 C CA . LYS A 1 85 ? 1.798 -2.341 -11.519 1.00 71.38 85 LYS A CA 1
ATOM 657 C C . LYS A 1 85 ? 0.517 -2.741 -10.790 1.00 71.38 85 LYS A C 1
ATOM 659 O O . LYS A 1 85 ? -0.382 -1.923 -10.646 1.00 71.38 85 LYS A O 1
ATOM 664 N N . HIS A 1 86 ? 0.469 -3.971 -10.286 1.00 72.44 86 HIS A N 1
ATOM 665 C CA . HIS A 1 86 ? -0.696 -4.520 -9.597 1.00 72.44 86 HIS A CA 1
ATOM 666 C C . HIS A 1 86 ? -0.991 -3.742 -8.311 1.00 72.44 86 HIS A C 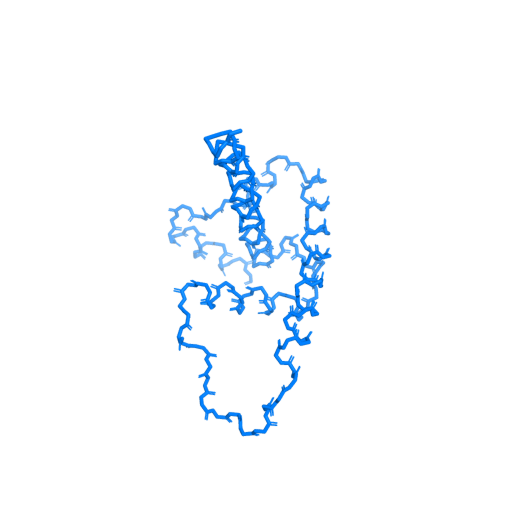1
ATOM 668 O O . HIS A 1 86 ? -2.139 -3.468 -7.995 1.00 72.44 86 HIS A O 1
ATOM 674 N N . LEU A 1 87 ? 0.047 -3.301 -7.602 1.00 75.62 87 LEU A N 1
ATOM 675 C CA . LEU A 1 87 ? -0.083 -2.432 -6.440 1.00 75.62 87 LEU A CA 1
ATOM 676 C C . LEU A 1 87 ? -0.678 -1.069 -6.792 1.00 75.62 87 LEU A C 1
ATOM 678 O O . LEU A 1 87 ? -1.466 -0.543 -6.015 1.00 75.62 87 LEU A O 1
ATOM 682 N N . SER A 1 88 ? -0.305 -0.499 -7.939 1.00 79.75 88 SER A N 1
ATOM 683 C CA . SER A 1 88 ? -0.882 0.769 -8.398 1.00 79.75 88 SER A CA 1
ATOM 684 C C . SER A 1 88 ? -2.384 0.619 -8.640 1.00 79.75 88 SER A C 1
ATOM 686 O O . SER A 1 88 ? -3.159 1.417 -8.123 1.00 79.75 88 SER A O 1
ATOM 688 N N . ASP A 1 89 ? -2.796 -0.455 -9.318 1.00 83.56 89 ASP A N 1
ATOM 689 C CA . ASP A 1 89 ? -4.211 -0.739 -9.580 1.00 83.56 89 ASP A CA 1
ATOM 690 C C . ASP A 1 89 ? -5.005 -0.954 -8.272 1.00 83.56 89 ASP A C 1
ATOM 692 O O . ASP A 1 89 ? -6.112 -0.442 -8.107 1.00 83.56 89 ASP A O 1
ATOM 696 N N . GLU A 1 90 ? -4.425 -1.670 -7.302 1.00 85.81 90 GLU A N 1
ATOM 697 C CA . GLU A 1 90 ? -5.043 -1.920 -5.989 1.00 85.81 90 GLU A CA 1
ATOM 698 C C . GLU A 1 90 ? -5.120 -0.640 -5.137 1.00 85.81 90 GLU A C 1
ATOM 700 O O . GLU A 1 90 ? -6.104 -0.416 -4.427 1.00 85.81 90 GLU A O 1
ATOM 705 N N . LEU A 1 91 ? -4.110 0.233 -5.222 1.00 85.06 91 LEU A N 1
ATOM 706 C CA . LEU A 1 91 ? -4.117 1.548 -4.578 1.00 85.06 91 LEU A CA 1
ATOM 707 C C . LEU A 1 91 ? -5.175 2.475 -5.177 1.00 85.06 91 LEU A C 1
ATOM 709 O O . LEU A 1 91 ? -5.845 3.184 -4.426 1.00 85.06 91 LEU A O 1
ATOM 713 N N . ASP A 1 92 ? -5.347 2.461 -6.497 1.00 87.94 92 ASP A N 1
ATOM 714 C CA . ASP A 1 92 ? -6.378 3.244 -7.176 1.00 87.94 92 ASP A CA 1
ATOM 715 C C . ASP A 1 92 ? -7.781 2.736 -6.819 1.00 87.94 92 ASP A C 1
ATOM 717 O O . ASP A 1 92 ? -8.665 3.534 -6.494 1.00 87.94 92 ASP A O 1
ATOM 721 N N . ALA A 1 93 ? -7.976 1.415 -6.768 1.00 87.94 93 ALA A N 1
ATOM 722 C CA . ALA A 1 93 ? -9.222 0.807 -6.303 1.00 87.94 93 ALA A CA 1
ATOM 723 C C . ALA A 1 93 ? -9.533 1.179 -4.843 1.00 87.94 93 ALA A C 1
ATOM 725 O O . ALA A 1 93 ? -10.657 1.582 -4.523 1.00 87.94 93 ALA A O 1
ATOM 726 N N . PHE A 1 94 ? -8.531 1.119 -3.960 1.00 88.81 94 PHE A N 1
ATOM 727 C CA . PHE A 1 94 ? -8.683 1.537 -2.570 1.00 88.81 94 PHE A CA 1
ATOM 728 C C . PHE A 1 94 ? -9.001 3.030 -2.451 1.00 88.81 94 PHE A C 1
ATOM 730 O O . PHE A 1 94 ? -9.881 3.412 -1.678 1.00 88.81 94 PHE A O 1
ATOM 737 N N . ARG A 1 95 ? -8.333 3.883 -3.236 1.00 88.88 95 ARG A N 1
ATOM 738 C CA . ARG A 1 95 ? -8.595 5.327 -3.275 1.00 88.88 95 ARG A CA 1
ATOM 739 C C . ARG A 1 95 ? -10.038 5.611 -3.694 1.00 88.88 95 ARG A C 1
ATOM 741 O O . ARG A 1 95 ? -10.721 6.363 -3.004 1.00 88.88 95 ARG A O 1
ATOM 748 N N . ALA A 1 96 ? -10.521 4.954 -4.747 1.00 90.25 96 ALA A N 1
ATOM 749 C CA . ALA A 1 96 ? -11.900 5.088 -5.208 1.00 90.25 96 ALA A CA 1
ATOM 750 C C . ALA A 1 96 ? -12.915 4.623 -4.150 1.00 90.25 96 ALA A C 1
ATOM 752 O O . ALA A 1 96 ? -13.926 5.286 -3.927 1.00 90.25 96 ALA A O 1
ATOM 753 N N . TRP A 1 97 ? -12.643 3.513 -3.457 1.00 91.19 97 TRP A N 1
ATOM 754 C CA . TRP A 1 97 ? -13.483 3.047 -2.349 1.00 91.19 97 TRP A CA 1
ATOM 755 C C . TRP A 1 97 ? -13.524 4.051 -1.194 1.00 91.19 97 TRP A C 1
ATOM 757 O O . TRP A 1 97 ? -14.588 4.316 -0.631 1.00 91.19 97 TRP A O 1
ATOM 767 N N . ARG A 1 98 ? -12.367 4.620 -0.852 1.00 87.56 98 ARG A N 1
ATOM 768 C CA . ARG A 1 98 ? -12.186 5.578 0.239 1.00 87.56 98 ARG A CA 1
ATOM 769 C C . ARG A 1 98 ? -12.941 6.878 -0.010 1.00 87.56 98 ARG A C 1
ATOM 771 O O . ARG A 1 98 ? -13.572 7.391 0.905 1.00 87.56 98 ARG A O 1
ATOM 778 N N . GLU A 1 99 ? -12.918 7.377 -1.245 1.00 88.69 99 GLU A N 1
ATOM 779 C CA . GLU A 1 99 ? -13.671 8.565 -1.673 1.00 88.69 99 GLU A CA 1
ATOM 780 C C . GLU A 1 99 ? -15.191 8.380 -1.570 1.00 88.69 99 GLU A C 1
ATOM 782 O O . GLU A 1 99 ? -15.923 9.356 -1.426 1.00 88.69 99 GLU A O 1
ATOM 787 N N . GLN A 1 100 ? -15.670 7.134 -1.585 1.00 88.94 100 GLN A N 1
ATOM 788 C CA . GLN A 1 100 ? -17.086 6.799 -1.419 1.00 88.94 100 GLN A CA 1
ATOM 789 C C . GLN A 1 100 ? -17.500 6.608 0.050 1.00 88.94 100 GLN A C 1
ATOM 791 O O . GLN A 1 100 ? -18.688 6.437 0.326 1.00 88.94 100 GLN A O 1
ATOM 796 N N . GLN A 1 101 ? -16.559 6.603 1.003 1.00 85.81 101 GLN A N 1
ATOM 797 C CA . GLN A 1 101 ? -16.889 6.434 2.418 1.00 85.81 101 GLN A CA 1
ATOM 798 C C . GLN A 1 101 ? -17.249 7.777 3.073 1.00 85.81 101 GLN A C 1
ATOM 800 O O . GLN A 1 101 ? -16.602 8.792 2.805 1.00 85.81 101 GLN A O 1
ATOM 805 N N . PRO A 1 102 ? -18.228 7.798 3.995 1.00 85.12 102 PRO A N 1
ATOM 806 C CA . PRO A 1 102 ? -18.503 8.988 4.784 1.00 85.12 102 PRO A CA 1
ATOM 807 C C . PRO A 1 102 ? -17.314 9.312 5.708 1.00 85.12 102 PRO A C 1
ATOM 809 O O . PRO A 1 102 ? -16.619 8.397 6.175 1.00 85.12 102 PRO A O 1
ATOM 812 N N . PRO A 1 103 ? -17.078 10.599 6.020 1.00 78.50 103 PRO A N 1
ATOM 813 C CA . PRO A 1 103 ? -15.936 11.027 6.823 1.00 78.50 103 PRO A CA 1
ATOM 814 C C . PRO A 1 103 ? -15.908 10.381 8.214 1.00 78.50 103 PRO A C 1
ATOM 816 O O . PRO A 1 103 ? -14.821 10.094 8.715 1.00 78.50 103 PRO A O 1
ATOM 819 N N . GLU A 1 104 ? -17.062 10.066 8.823 1.00 78.25 104 GLU A N 1
ATOM 820 C CA . GLU A 1 104 ? -17.081 9.364 10.115 1.00 78.25 104 GLU A CA 1
ATOM 821 C C . GLU A 1 104 ? -16.497 7.950 10.021 1.00 78.25 104 GLU A C 1
ATOM 823 O O . GLU A 1 104 ? -15.816 7.494 10.941 1.00 78.25 104 GLU A O 1
ATOM 828 N N . LYS A 1 105 ? -16.713 7.258 8.897 1.00 76.69 105 LYS A N 1
ATOM 829 C CA . LYS A 1 105 ? -16.191 5.906 8.686 1.00 76.69 105 LYS A CA 1
ATOM 830 C C . LYS A 1 105 ? -14.688 5.921 8.424 1.00 76.69 105 LYS A C 1
ATOM 832 O O . LYS A 1 105 ? -13.973 5.082 8.964 1.00 76.69 105 LYS A O 1
ATOM 837 N N . LEU A 1 106 ? -14.184 6.908 7.682 1.00 77.94 106 LEU A N 1
ATOM 838 C CA . LEU A 1 106 ? -12.743 7.070 7.449 1.00 77.94 106 LEU A CA 1
ATOM 839 C C . LEU A 1 106 ? -11.969 7.342 8.743 1.00 77.94 106 LEU A C 1
ATOM 841 O O . LEU A 1 106 ? -10.878 6.812 8.927 1.00 77.94 106 LEU A O 1
ATOM 845 N N . ILE A 1 107 ? -12.559 8.088 9.683 1.00 73.75 107 ILE A N 1
ATOM 846 C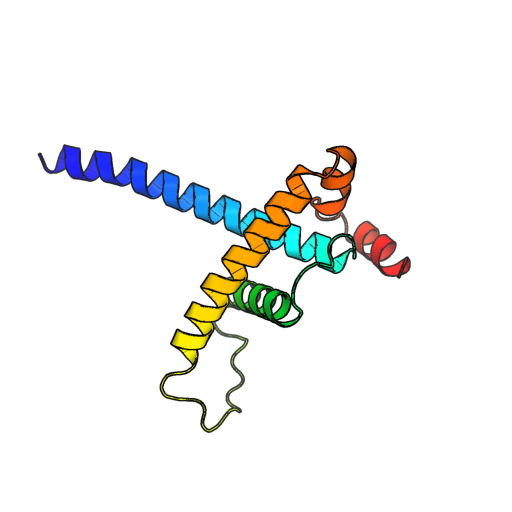 CA . ILE A 1 107 ? -11.974 8.313 11.013 1.00 73.75 107 ILE A CA 1
ATOM 847 C C . ILE A 1 107 ? -11.760 6.989 11.757 1.00 73.75 107 ILE A C 1
ATOM 849 O O . ILE A 1 107 ? -10.739 6.822 12.415 1.00 73.75 107 ILE A O 1
ATOM 853 N N . VAL A 1 108 ? -12.690 6.040 11.642 1.00 70.94 108 VAL A N 1
ATOM 854 C CA . VAL A 1 108 ? -12.558 4.722 12.277 1.00 70.94 108 VAL A CA 1
ATOM 855 C C . VAL A 1 108 ? -11.577 3.835 11.511 1.00 70.94 108 VAL A C 1
ATOM 857 O O . VAL A 1 108 ? -10.791 3.128 12.124 1.00 70.94 108 VAL A O 1
ATOM 860 N N . VAL A 1 109 ? -11.595 3.866 10.181 1.00 72.06 109 VAL A N 1
ATOM 861 C CA . VAL A 1 109 ? -10.781 2.977 9.337 1.00 72.06 109 VAL A CA 1
ATOM 862 C C . VAL A 1 109 ? -9.299 3.376 9.331 1.00 72.06 109 VAL A C 1
ATOM 864 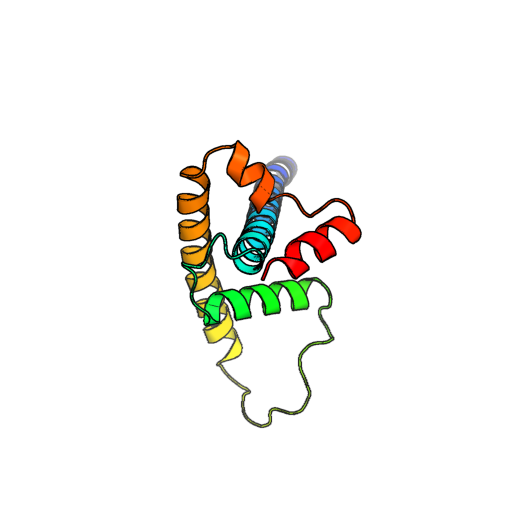O O . VAL A 1 109 ? -8.430 2.508 9.382 1.00 72.06 109 VAL A O 1
ATOM 867 N N . GLU A 1 110 ? -9.001 4.675 9.260 1.00 73.94 110 GLU A N 1
ATOM 868 C CA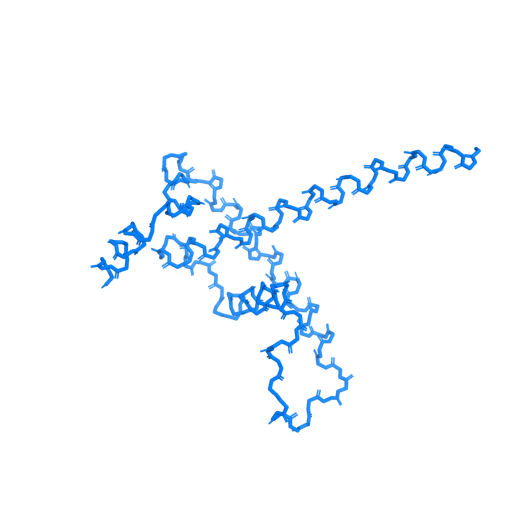 . GLU A 1 110 ? -7.645 5.187 9.020 1.00 73.94 110 GLU A CA 1
ATOM 869 C C . GLU A 1 110 ? -6.896 5.584 10.297 1.00 73.94 110 GLU A C 1
ATOM 871 O O . GLU A 1 110 ? -5.673 5.747 10.273 1.00 73.94 110 GLU A O 1
ATOM 876 N N . GLN A 1 111 ? -7.590 5.764 11.423 1.00 69.81 111 GLN A N 1
ATOM 877 C CA . GLN A 1 111 ? -6.912 6.094 12.671 1.00 69.81 111 GLN A CA 1
ATOM 878 C C . GLN A 1 111 ? -6.316 4.842 13.298 1.00 69.81 111 GLN A C 1
ATOM 880 O O . GLN A 1 111 ? -7.029 3.958 13.776 1.00 69.81 111 GLN A O 1
ATOM 885 N N . LEU A 1 112 ? -4.982 4.823 13.376 1.00 61.31 112 LEU A N 1
ATOM 886 C CA . LEU A 1 112 ? -4.284 3.928 14.285 1.00 61.31 112 LEU A CA 1
ATOM 887 C C . LEU A 1 112 ? -4.878 4.116 15.691 1.00 61.31 112 LEU A C 1
ATOM 889 O O . LEU A 1 112 ? -4.934 5.250 16.185 1.00 61.31 112 LEU A O 1
ATOM 893 N N . PRO A 1 113 ? -5.339 3.039 16.343 1.00 58.50 113 PRO A N 1
ATOM 894 C CA . PRO A 1 113 ? -5.844 3.121 17.701 1.00 58.50 113 PRO A CA 1
ATOM 895 C C . PRO A 1 113 ? -4.750 3.709 18.586 1.00 58.50 113 PRO A C 1
ATOM 897 O O . PRO A 1 113 ? -3.632 3.202 18.658 1.00 58.50 113 PRO A O 1
ATOM 900 N N . LYS A 1 114 ? -5.082 4.820 19.247 1.00 53.91 114 LYS A N 1
ATOM 901 C CA . LYS A 1 114 ? -4.126 5.656 19.989 1.00 53.91 114 LYS A CA 1
ATOM 902 C C . LYS A 1 114 ? -3.485 4.935 21.186 1.00 53.91 114 LYS A C 1
ATOM 904 O O . LYS A 1 114 ? -2.561 5.470 21.790 1.00 53.91 114 LYS A O 1
ATOM 909 N N . THR A 1 115 ? -3.968 3.739 21.529 1.00 60.81 115 THR A N 1
ATOM 910 C CA . THR A 1 115 ? -3.561 2.981 22.715 1.00 60.81 115 THR A CA 1
ATOM 911 C C . THR A 1 115 ? -3.639 1.474 22.461 1.00 60.81 115 THR A C 1
ATOM 913 O O . THR A 1 115 ? -4.583 1.003 21.827 1.00 60.81 115 THR A O 1
ATOM 916 N N . GLN A 1 116 ? -2.703 0.699 23.027 1.00 56.28 116 GLN A N 1
ATOM 917 C CA . GLN A 1 116 ? -2.713 -0.776 22.963 1.00 56.28 116 GLN A CA 1
ATOM 918 C C . GLN A 1 116 ? -4.025 -1.390 23.476 1.00 56.28 116 GLN A C 1
ATOM 920 O O . GLN A 1 116 ? -4.546 -2.314 22.862 1.00 56.28 116 GLN A O 1
ATOM 925 N N . ALA A 1 117 ? -4.634 -0.807 24.511 1.00 59.66 117 ALA A N 1
ATOM 926 C CA . ALA A 1 117 ? -5.933 -1.253 25.022 1.00 59.66 117 ALA A CA 1
ATOM 927 C C . ALA A 1 117 ? -7.073 -1.160 23.980 1.00 59.66 117 ALA A C 1
ATOM 929 O O . ALA A 1 117 ? -8.022 -1.941 24.017 1.00 59.66 117 ALA A O 1
ATOM 930 N N . LEU A 1 118 ? -6.995 -0.217 23.030 1.00 62.12 118 LEU A N 1
ATOM 931 C CA . LEU A 1 118 ? -7.968 -0.102 21.937 1.00 62.12 118 LEU A CA 1
ATOM 932 C C . LEU A 1 118 ? -7.714 -1.152 20.845 1.00 62.12 118 LEU A C 1
ATOM 934 O O . LEU A 1 118 ? -8.681 -1.695 20.318 1.00 62.12 118 LEU A O 1
ATOM 938 N N . LEU A 1 119 ? -6.446 -1.495 20.572 1.00 63.38 119 LEU A N 1
ATOM 939 C CA . LEU A 1 119 ? -6.085 -2.617 19.690 1.00 63.38 119 LEU A CA 1
ATOM 940 C C . LEU A 1 119 ? -6.644 -3.939 20.218 1.00 63.38 119 LEU A C 1
ATOM 942 O O . LEU A 1 119 ? -7.239 -4.703 19.465 1.00 63.38 119 LEU A O 1
ATOM 946 N N . GLU A 1 120 ? -6.482 -4.206 21.514 1.00 64.75 120 GLU A N 1
ATOM 947 C CA . GLU A 1 120 ? -6.992 -5.429 22.144 1.00 64.75 120 GLU A CA 1
ATOM 948 C C . GLU A 1 120 ? -8.523 -5.496 22.110 1.00 64.75 120 GLU A C 1
ATOM 950 O O . GLU A 1 120 ? -9.093 -6.546 21.815 1.00 64.75 120 GLU A O 1
ATOM 955 N N . LYS A 1 121 ? -9.203 -4.361 22.317 1.00 63.66 121 LYS A N 1
ATOM 956 C CA . LYS A 1 121 ? -10.667 -4.268 22.235 1.00 63.66 121 LYS A CA 1
ATOM 957 C C . LYS A 1 121 ? -11.211 -4.491 20.819 1.00 63.66 121 LYS A C 1
ATOM 959 O O . LYS A 1 121 ? -12.323 -4.991 20.676 1.00 63.66 121 LYS A O 1
ATOM 964 N N . GLU A 1 122 ? -10.464 -4.116 19.782 1.00 63.34 122 GLU A N 1
ATOM 965 C CA . GLU A 1 122 ? -10.819 -4.396 18.383 1.00 63.34 122 GLU A CA 1
ATOM 966 C C . GLU A 1 122 ? -10.517 -5.851 17.997 1.00 63.34 122 GLU A C 1
ATOM 968 O O . GLU A 1 122 ? -11.339 -6.490 17.345 1.00 63.34 122 GLU A O 1
ATOM 973 N N . ARG A 1 123 ? -9.399 -6.417 18.472 1.00 61.69 123 ARG A N 1
ATOM 974 C CA . ARG A 1 123 ? -9.039 -7.832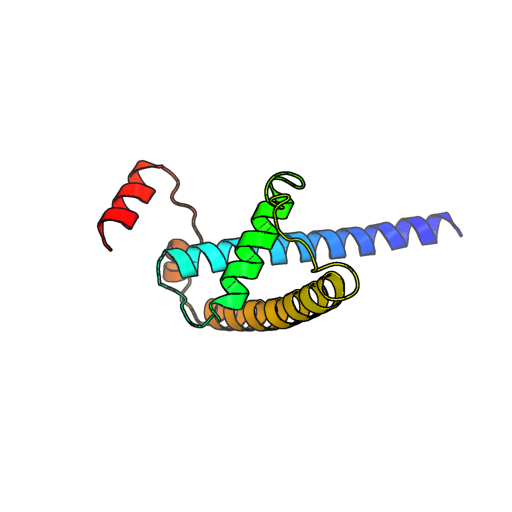 18.264 1.00 61.69 123 ARG A CA 1
ATOM 975 C C . ARG A 1 123 ? -9.922 -8.824 19.024 1.00 61.69 123 ARG A C 1
ATOM 977 O O . ARG A 1 123 ? -9.954 -9.987 18.652 1.00 61.69 123 ARG A O 1
ATOM 984 N N . GLY A 1 124 ? -10.612 -8.396 20.079 1.00 54.03 124 GLY A N 1
ATOM 985 C CA . GLY A 1 124 ? -11.562 -9.229 20.827 1.00 54.03 124 GLY A CA 1
ATOM 986 C C . GLY A 1 124 ? -12.973 -9.289 20.228 1.00 54.03 124 GLY A C 1
ATOM 987 O O . GLY A 1 124 ? -13.847 -9.910 20.825 1.00 54.03 124 GLY A O 1
ATOM 988 N N . LYS A 1 125 ? -13.224 -8.610 19.099 1.00 53.72 125 LYS A N 1
ATOM 989 C CA . LYS A 1 125 ? -14.524 -8.591 18.402 1.00 53.72 125 LYS A CA 1
ATOM 990 C C . LYS A 1 125 ? -14.585 -9.496 17.163 1.00 53.72 125 LYS A C 1
ATOM 992 O O . LYS A 1 125 ? -15.620 -9.495 16.497 1.00 53.72 125 LYS A O 1
ATOM 997 N N . VAL A 1 126 ? -13.497 -10.201 16.843 1.00 46.09 126 VAL A N 1
ATOM 998 C CA . VAL A 1 126 ? -13.403 -11.143 15.710 1.00 46.09 126 VAL A CA 1
ATOM 999 C C . VAL A 1 126 ? -13.725 -12.560 16.150 1.00 46.09 126 VAL A C 1
ATOM 1001 O O . VAL A 1 126 ? -13.270 -12.936 17.252 1.00 46.09 126 VAL A O 1
#